Protein AF-A0A317HGP0-F1 (afdb_monomer)

Solvent-accessible surface area (backbone atoms only — not comparable to full-atom values): 7044 Å² total; per-residue (Å²): 138,82,83,74,80,85,80,77,89,63,86,59,70,71,78,45,44,41,55,51,47,41,39,73,72,62,70,55,52,71,31,35,54,44,41,30,37,49,95,39,49,41,68,93,77,33,33,36,48,46,50,34,30,38,44,80,55,97,90,40,81,44,78,42,66,50,92,43,77,86,63,49,44,77,43,75,49,52,72,68,44,45,53,35,45,52,56,48,53,54,52,50,50,52,40,42,61,74,37,44,92,61,40,40,90,69,54,48,66,51,43,41,83,39,36,41,75,53,84,130

Sequence (120 aa):
MITAWHWSRVCIPDRLEALMILALTTGMRQGELMALKWRNVDLPKATLQVQTTAKLVNGQIFVEETKTRRSRRRIALSPMAVEKLKKHKLRQNEERLAAGPRWHDKDFVFPTTVGKLLDP

Mean predicted aligned error: 7.81 Å

Secondary structure (DSSP, 8-state):
--------S--HHHHHHHHHHHHHHH---HHHHHT-BGGGEETTTTEEEE-EEEEEETTEEEEEE-SSTTT-EEEEPPHHHHHHHHHHHHHHHHHHHHHGGG-----BSSB-TTSPBPP-

Foldseek 3Di:
DDDDDPDDDDPPCLLCVLVVLCCVQFVDDPQQLLLFFPVQQDLVQQKGWRFWGWDQDPNDIDIDGPPDPVRIDMTGHDPVSSVSLVVQVVVLVVLCVVCDPQADCPRHSRADSRPHGDDD

pLDDT: mean 81.43, std 17.76, range [32.31, 97.19]

Structure (mmCIF, N/CA/C/O backbone):
data_AF-A0A317HGP0-F1
#
_entry.id   AF-A0A317HGP0-F1
#
loop_
_atom_site.group_PDB
_atom_site.id
_atom_site.type_symbol
_atom_site.label_atom_id
_atom_site.label_alt_id
_atom_site.label_comp_id
_atom_site.label_asym_id
_atom_site.label_entity_id
_atom_site.label_seq_id
_atom_site.pdbx_PDB_ins_code
_atom_site.Cartn_x
_atom_site.Cartn_y
_atom_site.Cartn_z
_atom_site.occupancy
_atom_site.B_iso_or_equiv
_atom_site.auth_seq_id
_atom_site.auth_comp_id
_atom_site.auth_asym_id
_atom_site.auth_atom_id
_atom_site.pdbx_PDB_model_num
ATOM 1 N N . MET A 1 1 ? 13.351 5.078 28.680 1.00 32.88 1 MET A N 1
ATOM 2 C CA . MET A 1 1 ? 12.003 4.473 28.646 1.00 32.88 1 MET A CA 1
ATOM 3 C C . MET A 1 1 ? 11.649 4.203 27.195 1.00 32.88 1 MET A C 1
ATOM 5 O O . MET A 1 1 ? 11.226 5.105 26.492 1.00 32.88 1 MET A O 1
ATOM 9 N N . ILE A 1 2 ? 11.959 2.994 26.730 1.00 33.78 2 ILE A N 1
ATOM 10 C CA . ILE A 1 2 ? 11.686 2.517 25.371 1.00 33.78 2 ILE A CA 1
ATOM 11 C C . ILE A 1 2 ? 10.315 1.847 25.456 1.00 33.78 2 ILE A C 1
ATOM 13 O O . ILE A 1 2 ? 10.185 0.825 26.127 1.00 33.78 2 ILE A O 1
ATOM 17 N N . THR A 1 3 ? 9.275 2.453 24.887 1.00 38.56 3 THR A N 1
ATOM 18 C CA . THR A 1 3 ? 7.930 1.869 24.916 1.00 38.56 3 THR A CA 1
ATOM 19 C C . THR A 1 3 ? 7.884 0.681 23.968 1.00 38.56 3 THR A C 1
ATOM 21 O O . THR A 1 3 ? 7.979 0.817 22.750 1.00 38.56 3 THR A O 1
ATOM 24 N N . ALA A 1 4 ? 7.801 -0.493 24.584 1.00 32.31 4 ALA A N 1
ATOM 25 C CA . ALA A 1 4 ? 7.665 -1.785 23.955 1.00 32.31 4 ALA A CA 1
ATOM 26 C C . ALA A 1 4 ? 6.403 -1.836 23.085 1.00 32.31 4 ALA A C 1
ATOM 28 O O . ALA A 1 4 ? 5.284 -1.664 23.566 1.00 32.31 4 ALA A O 1
ATOM 29 N N . TRP A 1 5 ? 6.601 -2.113 21.801 1.00 39.06 5 TRP A N 1
ATOM 30 C CA . TRP A 1 5 ? 5.544 -2.517 20.888 1.00 39.06 5 TRP A CA 1
ATOM 31 C C . TRP A 1 5 ? 4.986 -3.860 21.376 1.00 39.06 5 TRP A C 1
ATOM 33 O O . TRP A 1 5 ? 5.704 -4.859 21.430 1.00 39.06 5 TRP A O 1
ATOM 43 N N . HIS A 1 6 ? 3.725 -3.881 21.803 1.00 35.53 6 HIS A N 1
ATOM 44 C CA . HIS A 1 6 ? 3.060 -5.088 22.289 1.00 35.53 6 HIS A CA 1
ATOM 45 C C . HIS A 1 6 ? 2.655 -5.970 21.097 1.00 35.53 6 HIS A C 1
ATOM 47 O O . HIS A 1 6 ? 1.562 -5.847 20.549 1.00 35.53 6 HIS A O 1
ATOM 53 N N . TRP A 1 7 ? 3.563 -6.849 20.670 1.00 41.44 7 TRP A N 1
ATOM 54 C CA . TRP A 1 7 ? 3.322 -7.848 19.628 1.00 41.44 7 TRP A CA 1
ATOM 55 C C . TRP A 1 7 ? 2.589 -9.064 20.213 1.00 41.44 7 TRP A C 1
ATOM 57 O O . TRP A 1 7 ? 3.202 -10.066 20.584 1.00 41.44 7 TRP A O 1
ATOM 67 N N . SER A 1 8 ? 1.261 -9.006 20.301 1.00 35.59 8 SER A N 1
ATOM 68 C CA . SER A 1 8 ? 0.445 -10.185 20.596 1.00 35.59 8 SER A CA 1
ATOM 69 C C . SER A 1 8 ? 0.197 -10.995 19.314 1.00 35.59 8 SER A C 1
ATOM 71 O O . SER A 1 8 ? -0.595 -10.628 18.455 1.00 35.59 8 SER A O 1
ATOM 73 N N . ARG A 1 9 ? 0.945 -12.099 19.182 1.00 38.88 9 ARG A N 1
ATOM 74 C CA . ARG A 1 9 ? 0.675 -13.318 18.383 1.00 38.88 9 ARG A CA 1
ATOM 75 C C . ARG A 1 9 ? -0.283 -13.183 17.182 1.00 38.88 9 ARG A C 1
ATOM 77 O O . ARG A 1 9 ? -1.306 -13.858 17.111 1.00 38.88 9 ARG A O 1
ATOM 84 N N . VAL A 1 10 ? 0.109 -12.408 16.181 1.00 46.50 10 VAL A N 1
ATOM 85 C CA . VAL A 1 10 ? -0.296 -12.648 14.789 1.00 46.50 10 VAL A CA 1
ATOM 86 C C . VAL A 1 10 ? 0.956 -13.170 14.087 1.00 46.50 10 VAL A C 1
ATOM 88 O O . VAL A 1 10 ? 2.051 -12.728 14.417 1.00 46.50 10 VAL A O 1
ATOM 91 N N . CYS A 1 11 ? 0.861 -14.134 13.172 1.00 42.53 11 CYS A N 1
ATOM 92 C CA . CYS A 1 11 ? 1.991 -14.501 12.309 1.00 42.53 11 CYS A CA 1
ATOM 93 C C . CYS A 1 11 ? 2.386 -13.286 11.443 1.00 42.53 11 CYS A C 1
ATOM 95 O O . CYS A 1 11 ? 1.880 -13.077 10.346 1.00 42.53 11 CYS A O 1
ATOM 97 N N . ILE A 1 12 ? 3.267 -12.451 11.994 1.00 51.44 12 ILE A N 1
ATOM 98 C CA . ILE A 1 12 ? 3.791 -11.185 11.467 1.00 51.44 12 ILE A CA 1
ATOM 99 C C . ILE A 1 12 ? 4.639 -11.297 10.179 1.00 51.44 12 ILE A C 1
ATOM 101 O O . ILE A 1 12 ? 4.612 -10.325 9.420 1.00 51.44 12 ILE A O 1
ATOM 105 N N . PRO A 1 13 ? 5.356 -12.401 9.855 1.00 55.25 13 PRO A N 1
ATO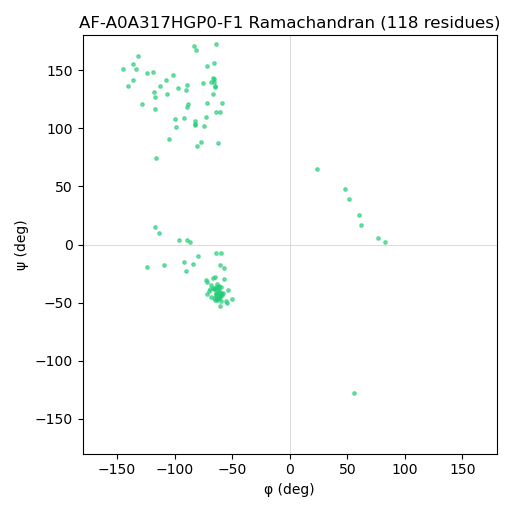M 106 C CA . PRO A 1 13 ? 6.283 -12.393 8.715 1.00 55.25 13 PRO A CA 1
ATOM 107 C C . PRO A 1 13 ? 5.574 -12.131 7.384 1.00 55.25 13 PRO A C 1
ATOM 109 O O . PRO A 1 13 ? 5.988 -11.299 6.585 1.00 55.25 13 PRO A O 1
ATOM 112 N N . ASP A 1 14 ? 4.444 -12.799 7.193 1.00 61.81 14 ASP A N 1
ATOM 113 C CA . ASP A 1 14 ? 3.723 -12.858 5.933 1.00 61.81 14 ASP A CA 1
ATOM 114 C C . ASP A 1 14 ? 3.020 -11.544 5.570 1.00 61.81 14 ASP A C 1
ATOM 116 O O . ASP A 1 14 ? 3.016 -11.120 4.411 1.00 61.81 14 ASP A O 1
ATOM 120 N N . ARG A 1 15 ? 2.385 -10.896 6.555 1.00 70.12 15 ARG A N 1
ATOM 121 C CA . ARG A 1 15 ? 1.548 -9.699 6.351 1.00 70.12 15 ARG A CA 1
ATOM 122 C C . ARG A 1 15 ? 2.376 -8.460 6.024 1.00 70.12 15 ARG A C 1
ATOM 124 O O . ARG A 1 15 ? 1.918 -7.595 5.282 1.00 70.12 15 ARG A O 1
ATOM 131 N N . LEU A 1 16 ? 3.585 -8.387 6.578 1.00 80.00 16 LEU A N 1
ATOM 132 C CA . LEU A 1 16 ? 4.515 -7.284 6.350 1.00 80.00 16 LEU A CA 1
ATOM 133 C C . LEU A 1 16 ? 5.465 -7.544 5.181 1.00 80.00 16 LEU A C 1
ATOM 135 O O . LEU A 1 16 ? 6.056 -6.591 4.687 1.00 80.00 16 LEU A O 1
ATOM 139 N N . GLU A 1 17 ? 5.587 -8.778 4.687 1.00 88.81 17 GLU A N 1
ATOM 140 C CA . GLU A 1 17 ? 6.526 -9.112 3.612 1.00 88.81 17 GLU A CA 1
ATOM 141 C C . GLU A 1 17 ? 6.331 -8.226 2.371 1.00 88.81 17 GLU A C 1
ATOM 143 O O . GLU A 1 17 ? 7.278 -7.602 1.895 1.00 88.81 17 GLU A O 1
ATOM 148 N N . ALA A 1 18 ? 5.095 -8.098 1.876 1.00 92.31 18 ALA A N 1
ATOM 149 C CA . ALA A 1 18 ? 4.803 -7.246 0.724 1.00 92.31 18 ALA A CA 1
ATOM 150 C C . ALA A 1 18 ? 5.109 -5.763 1.002 1.00 92.31 18 ALA A C 1
ATOM 152 O O . ALA A 1 18 ? 5.612 -5.069 0.120 1.00 92.31 18 ALA A O 1
ATOM 153 N N . LEU A 1 19 ? 4.865 -5.288 2.228 1.00 91.88 19 LEU A N 1
ATOM 154 C CA . LEU A 1 19 ? 5.186 -3.922 2.644 1.00 91.88 19 LEU A CA 1
ATOM 155 C C . LEU A 1 19 ? 6.700 -3.690 2.636 1.00 91.88 19 LEU A C 1
ATOM 157 O O . LEU A 1 19 ? 7.160 -2.706 2.058 1.00 91.88 19 LEU A O 1
ATOM 161 N N . MET A 1 20 ? 7.471 -4.610 3.217 1.00 90.88 20 MET A N 1
ATOM 162 C CA . MET A 1 20 ? 8.933 -4.535 3.279 1.00 90.88 20 MET A CA 1
ATOM 163 C C . MET A 1 20 ? 9.557 -4.590 1.886 1.00 90.88 20 MET A C 1
ATOM 165 O O . MET A 1 20 ? 10.421 -3.779 1.560 1.00 90.88 20 MET A O 1
ATOM 16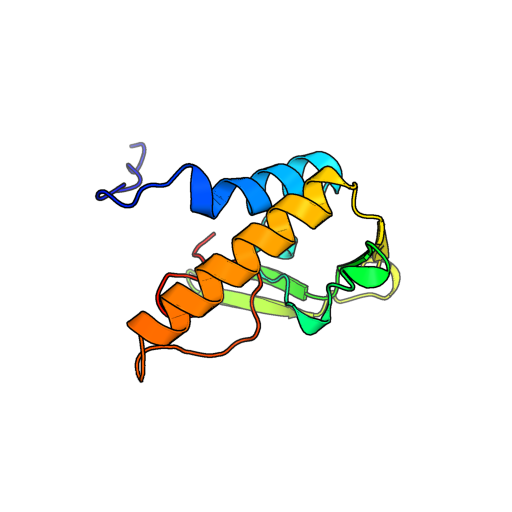9 N N . ILE A 1 21 ? 9.078 -5.493 1.028 1.00 93.88 21 ILE A N 1
ATOM 170 C CA . ILE A 1 21 ? 9.539 -5.598 -0.359 1.00 93.88 21 ILE A CA 1
ATOM 171 C C . ILE A 1 21 ? 9.245 -4.310 -1.126 1.00 93.88 21 ILE A C 1
ATOM 173 O O . ILE A 1 21 ? 10.119 -3.820 -1.843 1.00 93.88 21 ILE A O 1
ATOM 177 N N . LEU A 1 22 ? 8.061 -3.715 -0.956 1.00 94.56 22 LEU A N 1
ATOM 178 C CA . LEU A 1 22 ? 7.762 -2.421 -1.567 1.00 94.56 22 LEU A CA 1
ATOM 179 C C . LEU A 1 22 ? 8.681 -1.327 -1.022 1.00 94.56 22 LEU A C 1
ATOM 181 O O . LEU A 1 22 ? 9.245 -0.585 -1.820 1.00 94.56 22 LEU A O 1
ATOM 185 N N . ALA A 1 23 ? 8.878 -1.237 0.294 1.00 92.62 23 ALA A N 1
ATOM 186 C CA . ALA A 1 23 ? 9.753 -0.234 0.900 1.00 92.62 23 ALA A CA 1
ATOM 187 C C . ALA A 1 23 ? 11.176 -0.294 0.322 1.00 92.62 23 ALA A C 1
ATOM 189 O O . ALA A 1 23 ? 11.706 0.722 -0.131 1.00 92.62 23 ALA A O 1
ATOM 190 N N . LEU A 1 24 ? 11.745 -1.500 0.256 1.00 93.19 24 LEU A N 1
ATOM 191 C CA . LEU A 1 24 ? 13.105 -1.740 -0.226 1.00 93.19 24 LEU A CA 1
ATOM 192 C C . LEU A 1 24 ? 13.260 -1.503 -1.732 1.00 93.19 24 LEU A C 1
ATOM 194 O O . LEU A 1 24 ? 14.282 -0.982 -2.166 1.00 93.19 24 LEU A O 1
ATOM 198 N N . THR A 1 25 ? 12.264 -1.877 -2.539 1.00 94.06 25 THR A N 1
ATOM 199 C CA . THR A 1 25 ? 12.376 -1.812 -4.009 1.00 94.06 25 THR A CA 1
ATOM 200 C C . THR A 1 25 ? 11.918 -0.483 -4.608 1.00 94.06 25 THR A C 1
ATOM 202 O O . THR A 1 25 ? 12.340 -0.139 -5.708 1.00 94.06 25 THR A O 1
ATOM 205 N N . THR A 1 26 ? 11.067 0.277 -3.910 1.00 92.19 26 THR A N 1
ATOM 206 C CA . THR A 1 26 ? 10.478 1.524 -4.435 1.00 92.19 26 THR A CA 1
ATOM 207 C C . THR A 1 26 ? 11.018 2.793 -3.776 1.00 92.19 26 THR A C 1
ATOM 209 O O . THR A 1 26 ? 10.817 3.888 -4.311 1.00 92.19 26 THR A O 1
ATOM 212 N N . GLY A 1 27 ? 11.648 2.679 -2.600 1.00 90.50 27 GLY A N 1
ATOM 213 C CA . GLY A 1 27 ? 12.086 3.833 -1.808 1.00 90.50 27 GLY A CA 1
ATOM 214 C C . GLY A 1 27 ? 10.935 4.761 -1.395 1.00 90.50 27 GLY A C 1
ATOM 215 O O . GLY A 1 27 ? 11.131 5.969 -1.232 1.00 90.50 27 GLY A O 1
ATOM 216 N N . MET A 1 28 ? 9.707 4.240 -1.312 1.00 91.38 28 MET A N 1
ATOM 217 C CA . MET A 1 28 ? 8.567 4.984 -0.780 1.00 91.38 28 MET A CA 1
ATOM 218 C C . MET A 1 28 ? 8.755 5.250 0.712 1.00 91.38 28 MET A C 1
ATOM 220 O O . MET A 1 28 ? 9.255 4.408 1.458 1.00 91.38 28 MET A O 1
ATOM 224 N N . ARG A 1 29 ? 8.318 6.425 1.160 1.00 90.31 29 ARG A N 1
ATOM 225 C CA . ARG A 1 29 ? 8.337 6.774 2.585 1.00 90.31 29 ARG A CA 1
ATOM 226 C C . ARG A 1 29 ? 7.274 5.975 3.331 1.00 90.31 29 ARG A C 1
ATOM 228 O O . ARG A 1 29 ? 6.226 5.663 2.768 1.00 90.31 29 ARG A O 1
ATOM 235 N N . GLN A 1 30 ? 7.488 5.739 4.623 1.00 87.62 30 GLN A N 1
ATOM 236 C CA . GLN A 1 30 ? 6.551 4.993 5.472 1.00 87.62 30 GLN A CA 1
ATOM 237 C C . GLN A 1 30 ? 5.106 5.514 5.366 1.00 87.62 30 GLN A C 1
ATOM 239 O O . GLN A 1 30 ? 4.189 4.735 5.120 1.00 87.62 30 GLN A O 1
ATOM 244 N N . GLY A 1 31 ? 4.901 6.834 5.433 1.00 87.50 31 GLY A N 1
ATOM 245 C CA . GLY A 1 31 ? 3.569 7.428 5.277 1.00 87.50 31 GLY A CA 1
ATOM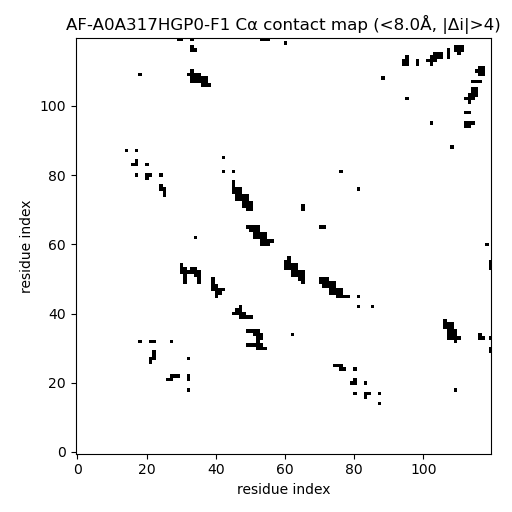 246 C C . GLY A 1 31 ? 2.939 7.195 3.897 1.00 87.50 31 GLY A C 1
ATOM 247 O O . GLY A 1 31 ? 1.726 7.036 3.790 1.00 87.50 31 GLY A O 1
ATOM 248 N N . GLU A 1 32 ? 3.739 7.148 2.827 1.00 90.88 32 GLU A N 1
ATOM 249 C CA . GLU A 1 32 ? 3.260 6.848 1.467 1.00 90.88 32 GLU A CA 1
ATOM 250 C C . GLU A 1 32 ? 2.838 5.376 1.344 1.00 90.88 32 GLU A C 1
ATOM 252 O O . GLU A 1 32 ? 1.814 5.082 0.733 1.00 90.88 32 GLU A O 1
ATOM 257 N N . LEU A 1 33 ? 3.595 4.458 1.955 1.00 91.50 33 LEU A N 1
ATOM 258 C CA . LEU A 1 33 ? 3.267 3.029 1.994 1.00 91.50 33 LEU A CA 1
ATOM 259 C C . LEU A 1 33 ? 1.986 2.772 2.791 1.00 91.50 33 LEU A C 1
ATOM 261 O O . LEU A 1 33 ? 1.097 2.073 2.313 1.00 91.50 33 LEU A O 1
ATOM 265 N N . MET A 1 34 ? 1.859 3.380 3.971 1.00 88.62 34 MET A N 1
ATOM 266 C CA . MET A 1 34 ? 0.682 3.225 4.832 1.00 88.62 34 MET A CA 1
ATOM 267 C C . MET A 1 34 ? -0.588 3.783 4.186 1.00 88.62 34 MET A C 1
ATOM 269 O O . MET A 1 34 ? -1.658 3.197 4.315 1.00 88.62 34 MET A O 1
ATOM 273 N N . ALA A 1 35 ? -0.476 4.885 3.443 1.00 90.94 35 ALA A N 1
ATOM 274 C CA . ALA A 1 35 ? -1.600 5.476 2.724 1.00 90.94 35 ALA A CA 1
ATOM 275 C C . ALA A 1 35 ? -1.796 4.930 1.299 1.00 90.94 35 ALA A C 1
ATOM 277 O O . ALA A 1 35 ? -2.657 5.453 0.582 1.00 90.94 35 ALA A O 1
ATOM 278 N N . LEU A 1 36 ? -1.017 3.932 0.861 1.00 93.06 36 LEU A N 1
ATOM 279 C CA . LEU A 1 36 ? -1.126 3.368 -0.483 1.00 93.06 36 LEU A CA 1
ATOM 280 C C . LEU A 1 36 ? -2.482 2.677 -0.653 1.00 93.06 36 LEU A C 1
ATOM 282 O O . LEU A 1 36 ? -2.929 1.927 0.216 1.00 93.06 36 LEU A O 1
ATOM 286 N N . LYS A 1 37 ? -3.123 2.914 -1.799 1.00 93.56 37 LYS A N 1
ATOM 287 C CA . LYS A 1 37 ? -4.442 2.366 -2.129 1.00 93.56 37 LYS A CA 1
ATOM 288 C C . LYS A 1 37 ? -4.405 1.476 -3.359 1.00 93.56 37 LYS A C 1
ATOM 290 O O . LYS A 1 37 ? -3.628 1.755 -4.272 1.00 93.56 37 LYS A O 1
ATOM 295 N N . TRP A 1 38 ? -5.258 0.453 -3.417 1.00 95.44 38 TRP A N 1
ATOM 296 C CA . TRP A 1 38 ? -5.285 -0.471 -4.555 1.00 95.44 38 TRP A CA 1
ATOM 297 C C . TRP A 1 38 ? -5.625 0.220 -5.865 1.00 95.44 38 TRP A C 1
ATOM 299 O O . TRP A 1 38 ? -5.015 -0.114 -6.877 1.00 95.44 38 TRP A O 1
ATOM 309 N N . ARG A 1 39 ? -6.499 1.235 -5.860 1.00 94.44 39 ARG A N 1
ATOM 310 C CA . ARG A 1 39 ? -6.768 2.052 -7.059 1.00 94.44 39 ARG A CA 1
ATOM 311 C C . ARG A 1 39 ? -5.525 2.720 -7.661 1.00 94.44 39 ARG A C 1
ATOM 313 O O . ARG A 1 39 ? -5.538 3.101 -8.826 1.00 94.44 39 ARG A O 1
ATOM 320 N N . ASN A 1 40 ? -4.457 2.866 -6.874 1.00 94.25 40 ASN A N 1
ATOM 321 C CA . ASN A 1 40 ? -3.192 3.458 -7.300 1.00 94.25 40 ASN A CA 1
ATOM 322 C C . ASN A 1 40 ? -2.149 2.406 -7.717 1.00 94.25 40 ASN A C 1
ATOM 324 O O . ASN A 1 40 ? -1.018 2.780 -8.026 1.00 94.25 40 ASN A O 1
ATOM 328 N N . VAL A 1 41 ? -2.496 1.115 -7.724 1.00 96.38 41 VAL A N 1
ATOM 329 C CA . VAL A 1 41 ? -1.613 -0.001 -8.089 1.00 96.38 41 VAL A CA 1
ATOM 330 C C . VAL A 1 41 ? -2.163 -0.703 -9.332 1.00 96.38 41 VAL A C 1
ATOM 332 O O . VAL A 1 41 ? -3.231 -1.309 -9.301 1.00 96.38 41 VAL A O 1
ATOM 335 N N . ASP A 1 42 ? -1.400 -0.676 -10.421 1.00 96.94 42 ASP A N 1
ATOM 336 C CA . ASP A 1 42 ? -1.692 -1.390 -11.665 1.00 96.94 42 ASP A CA 1
ATOM 337 C C . ASP A 1 42 ? -0.764 -2.613 -11.755 1.00 96.94 42 ASP A C 1
ATOM 339 O O . ASP A 1 42 ? 0.369 -2.527 -12.236 1.00 96.94 42 ASP A O 1
ATOM 343 N N . LEU A 1 43 ? -1.229 -3.753 -11.227 1.00 95.94 43 LEU A N 1
ATOM 344 C CA . LEU A 1 43 ? -0.471 -5.012 -11.240 1.00 95.94 43 LEU A CA 1
ATOM 345 C C . LEU A 1 43 ? -0.223 -5.550 -12.662 1.00 95.94 43 LEU A C 1
ATOM 347 O O . LEU A 1 43 ? 0.899 -5.997 -12.901 1.00 95.94 43 LEU A O 1
ATOM 351 N N . PRO A 1 44 ? -1.189 -5.513 -13.609 1.00 96.19 44 PRO A N 1
ATOM 352 C CA . PRO A 1 44 ? -0.932 -5.892 -15.000 1.00 96.19 44 PRO A CA 1
ATOM 353 C C . PRO A 1 44 ? 0.181 -5.078 -15.660 1.00 96.19 44 PRO A C 1
ATOM 355 O O . PRO A 1 44 ? 1.022 -5.649 -16.348 1.00 96.19 44 PRO A O 1
ATOM 358 N N . LYS A 1 45 ? 0.227 -3.761 -15.423 1.00 96.81 45 LYS A N 1
ATOM 359 C CA . LYS A 1 45 ? 1.302 -2.902 -15.943 1.00 96.81 45 LYS A CA 1
ATOM 360 C C . LYS A 1 45 ? 2.539 -2.846 -15.046 1.00 96.81 45 LYS A C 1
ATOM 362 O O . LYS A 1 45 ? 3.452 -2.092 -15.359 1.00 96.81 45 LYS A O 1
ATOM 367 N N . ALA A 1 46 ? 2.561 -3.582 -13.933 1.00 97.12 46 ALA A N 1
ATOM 3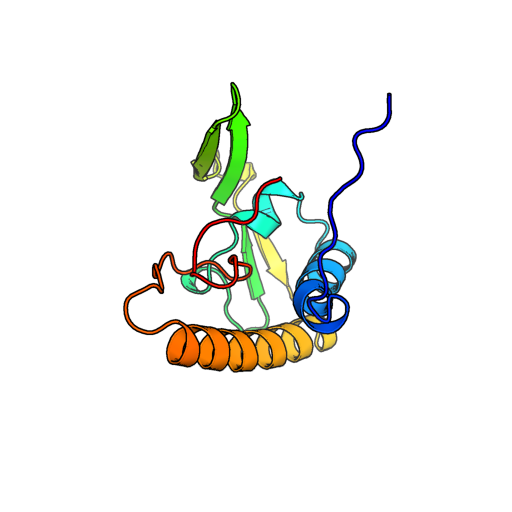68 C CA . ALA A 1 46 ? 3.624 -3.553 -12.930 1.00 97.12 46 ALA A CA 1
ATOM 369 C C . ALA A 1 46 ? 4.020 -2.121 -12.513 1.00 97.12 46 ALA A C 1
ATOM 371 O O . ALA A 1 46 ? 5.196 -1.770 -12.475 1.00 97.12 46 ALA A O 1
ATOM 372 N N . THR A 1 47 ? 3.041 -1.264 -12.213 1.00 97.00 47 THR A N 1
ATOM 373 C CA . THR A 1 47 ? 3.304 0.116 -11.769 1.00 97.00 47 THR A CA 1
ATOM 374 C C . THR A 1 47 ? 2.426 0.515 -10.593 1.00 97.00 47 THR A C 1
ATOM 376 O O . THR A 1 47 ? 1.330 -0.009 -10.410 1.00 97.00 47 THR A O 1
ATOM 379 N N . LEU A 1 48 ? 2.887 1.484 -9.805 1.00 95.81 48 LEU A N 1
ATOM 380 C CA . LEU A 1 48 ? 2.053 2.187 -8.834 1.00 95.81 48 LEU A CA 1
ATOM 381 C C . LEU A 1 48 ? 2.216 3.700 -8.939 1.00 95.81 48 LEU A C 1
ATOM 383 O O . LEU A 1 48 ? 3.186 4.199 -9.515 1.00 95.81 48 LEU A O 1
ATOM 387 N N . GLN A 1 49 ? 1.263 4.433 -8.373 1.00 93.50 49 GLN A N 1
ATOM 388 C CA . GLN A 1 49 ? 1.296 5.886 -8.265 1.00 93.50 49 GLN A CA 1
ATOM 389 C C . GLN A 1 49 ? 1.317 6.321 -6.802 1.00 93.50 49 GLN A C 1
ATOM 391 O O . GLN A 1 49 ? 0.439 5.966 -6.017 1.00 93.50 49 GLN A O 1
ATOM 396 N N . VAL A 1 50 ? 2.293 7.152 -6.444 1.00 89.31 50 VAL A N 1
ATOM 397 C CA . VAL A 1 50 ? 2.334 7.794 -5.127 1.00 89.31 50 VAL A CA 1
ATOM 398 C C . VAL A 1 50 ? 1.435 9.026 -5.175 1.00 89.31 50 VAL A C 1
ATOM 400 O O . VAL A 1 50 ? 1.784 10.012 -5.818 1.00 89.31 50 VAL A O 1
ATOM 403 N N . GLN A 1 51 ? 0.258 8.957 -4.550 1.00 85.88 51 GLN A N 1
ATOM 404 C CA . GLN A 1 51 ? -0.718 10.060 -4.542 1.00 85.88 51 GLN A CA 1
ATOM 405 C C . GLN A 1 51 ? -1.126 10.515 -3.138 1.00 85.88 51 GLN A C 1
ATOM 407 O O . GLN A 1 51 ? -1.652 11.613 -2.980 1.00 85.88 51 GLN A O 1
ATOM 412 N N . THR A 1 52 ? -0.908 9.683 -2.124 1.00 83.25 52 THR A N 1
ATOM 413 C CA . THR A 1 52 ? -1.375 9.900 -0.753 1.00 83.25 52 THR A CA 1
ATOM 414 C C . THR A 1 52 ? -0.252 9.627 0.235 1.00 83.25 52 THR A C 1
ATOM 416 O O . THR A 1 52 ? 0.639 8.820 -0.026 1.00 83.25 52 THR A O 1
ATOM 419 N N . THR A 1 53 ? -0.286 10.307 1.377 1.00 85.88 53 THR A N 1
ATOM 420 C CA . THR A 1 53 ? 0.649 10.081 2.481 1.00 85.88 53 THR A CA 1
ATOM 421 C C . THR A 1 53 ? -0.089 10.161 3.813 1.00 85.88 53 THR A C 1
ATOM 423 O O . THR A 1 53 ? -0.941 11.028 4.004 1.00 85.88 53 THR A O 1
ATOM 426 N N . ALA A 1 54 ? 0.211 9.230 4.714 1.00 84.94 54 ALA A N 1
ATOM 427 C CA . ALA A 1 54 ? -0.244 9.242 6.094 1.00 84.94 54 ALA A CA 1
ATOM 428 C C . ALA A 1 54 ? 0.757 10.012 6.963 1.00 84.94 54 ALA A C 1
ATOM 430 O O . ALA A 1 54 ? 1.970 9.836 6.826 1.00 84.94 54 ALA A O 1
ATOM 431 N N . LYS A 1 55 ? 0.251 10.851 7.866 1.00 82.00 55 LYS A N 1
ATOM 432 C CA . LYS A 1 55 ? 1.041 11.588 8.856 1.00 82.00 55 LYS A CA 1
ATOM 433 C C . LYS A 1 55 ? 0.357 11.538 10.209 1.00 82.00 55 LYS A C 1
ATOM 435 O O . LYS A 1 55 ? -0.858 11.687 10.279 1.00 82.00 55 LYS A O 1
ATOM 440 N N . LEU A 1 56 ? 1.144 11.405 11.268 1.00 77.06 56 LEU A N 1
ATOM 441 C CA . LEU A 1 56 ? 0.674 11.576 12.635 1.00 77.06 56 LEU A CA 1
ATOM 442 C C . LEU A 1 56 ? 0.834 13.050 13.030 1.00 77.06 56 LEU A C 1
ATOM 444 O O . LEU A 1 56 ? 1.945 13.575 13.023 1.00 77.06 56 LEU A O 1
ATOM 448 N N . VAL A 1 57 ? -0.269 13.725 13.349 1.00 77.38 57 VAL A N 1
ATOM 449 C CA . VAL A 1 57 ? -0.281 15.114 13.831 1.00 77.38 57 VAL A CA 1
ATOM 450 C C . VAL A 1 57 ? -1.108 15.151 15.109 1.00 77.38 57 VAL A C 1
ATOM 452 O O . VAL A 1 57 ? -2.274 14.768 15.098 1.00 77.38 57 VAL A O 1
ATOM 455 N N . ASN A 1 58 ? -0.505 15.575 16.222 1.00 76.88 58 ASN A N 1
ATOM 456 C CA . ASN A 1 58 ? -1.156 15.649 17.538 1.00 76.88 58 ASN A CA 1
ATOM 457 C C . ASN A 1 58 ? -1.856 14.337 17.964 1.00 76.88 58 ASN A C 1
ATOM 459 O O . ASN A 1 58 ? -2.959 14.361 18.504 1.00 76.88 58 ASN A O 1
ATOM 463 N N . GLY A 1 59 ? -1.240 13.183 17.677 1.00 72.06 59 GLY A N 1
ATOM 464 C CA . GLY A 1 59 ? -1.797 11.862 18.007 1.00 72.06 59 GLY A CA 1
ATOM 465 C C . GLY A 1 59 ? -2.931 11.389 17.088 1.00 72.06 59 GLY A C 1
ATOM 466 O O . GLY A 1 59 ? -3.516 10.340 17.335 1.00 72.06 59 GLY A O 1
ATOM 467 N N . GLN A 1 60 ? -3.243 12.132 16.024 1.00 69.81 60 GLN A N 1
ATOM 468 C CA . GLN A 1 60 ? -4.248 11.761 15.030 1.00 69.81 60 GLN A CA 1
ATOM 469 C C . GLN A 1 60 ? -3.588 11.481 13.681 1.00 69.81 60 GLN A C 1
ATOM 471 O O . GLN A 1 60 ? -2.706 12.221 13.239 1.00 69.81 60 GLN A O 1
ATOM 476 N N . ILE A 1 61 ? -4.014 10.406 13.013 1.00 74.81 61 ILE A N 1
ATOM 477 C CA . ILE A 1 61 ? -3.481 10.050 11.699 1.00 74.81 61 ILE A CA 1
ATOM 478 C C . ILE A 1 61 ? -4.292 10.748 10.606 1.00 74.81 61 ILE A C 1
ATOM 480 O O . ILE A 1 61 ? -5.491 10.511 10.450 1.00 74.81 61 ILE A O 1
ATOM 484 N N . PHE A 1 62 ? -3.613 11.558 9.802 1.00 76.50 62 PHE A N 1
ATOM 485 C CA . PHE A 1 62 ? -4.165 12.241 8.640 1.00 76.50 62 PHE A CA 1
ATOM 486 C C . PHE A 1 62 ? -3.662 11.587 7.360 1.00 76.50 62 PHE A C 1
ATOM 488 O O . PHE A 1 62 ? -2.458 11.417 7.178 1.00 76.50 62 PHE A O 1
ATOM 495 N N . VAL A 1 63 ? -4.581 11.253 6.452 1.00 78.81 63 VAL A N 1
ATOM 496 C CA . VAL A 1 63 ? -4.240 10.870 5.077 1.00 78.81 63 VAL A CA 1
ATO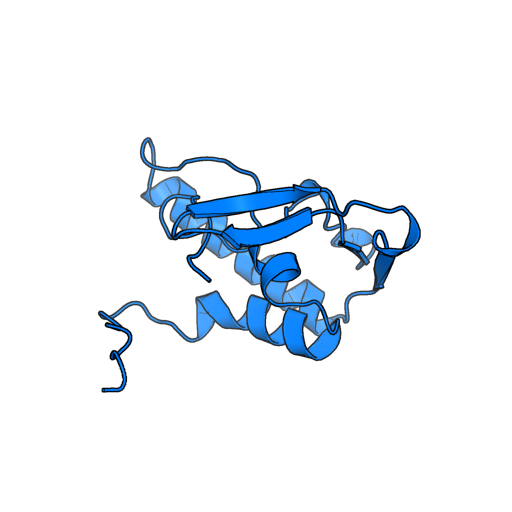M 497 C C . VAL A 1 63 ? -4.456 12.085 4.193 1.00 78.81 63 VAL A C 1
ATOM 499 O O . VAL A 1 63 ? -5.591 12.480 3.942 1.00 78.81 63 VAL A O 1
ATOM 502 N N . GLU A 1 64 ? -3.362 12.677 3.731 1.00 78.50 64 GLU A N 1
ATOM 503 C CA . GLU A 1 64 ? -3.386 13.814 2.816 1.00 78.50 64 GLU A CA 1
ATOM 504 C C . GLU A 1 64 ? -3.086 13.341 1.391 1.00 78.50 64 GLU A C 1
ATOM 506 O O . GLU A 1 64 ? -2.262 12.445 1.172 1.00 78.50 64 GLU A O 1
ATOM 511 N N . GLU A 1 65 ? -3.706 13.981 0.401 1.00 73.75 65 GLU A N 1
ATOM 512 C CA . GLU A 1 65 ? -3.189 13.920 -0.963 1.00 73.75 65 GLU A CA 1
ATOM 513 C C . GLU A 1 65 ? -1.831 14.623 -1.021 1.00 73.75 65 GLU A C 1
ATOM 515 O O . GLU A 1 65 ? -1.583 15.632 -0.353 1.00 73.75 65 GLU A O 1
ATOM 520 N N . THR A 1 66 ? -0.910 14.085 -1.814 1.00 64.44 66 THR A N 1
ATOM 521 C CA . THR A 1 66 ? 0.408 14.691 -1.982 1.00 64.44 66 THR A CA 1
ATOM 522 C C . THR A 1 66 ? 0.248 16.095 -2.569 1.00 64.44 66 THR A C 1
ATOM 524 O O . THR A 1 66 ? -0.171 16.247 -3.716 1.00 64.44 66 THR A O 1
ATOM 527 N N . LYS A 1 67 ? 0.608 17.114 -1.775 1.00 58.19 67 LYS A N 1
ATOM 528 C CA . LYS A 1 67 ? 0.285 18.540 -1.983 1.00 58.19 67 LYS A CA 1
ATOM 529 C C . LYS A 1 67 ? 0.803 19.158 -3.294 1.00 58.19 67 LYS A C 1
ATOM 531 O O . LYS A 1 67 ? 0.469 20.297 -3.593 1.00 58.19 67 LYS A O 1
ATOM 536 N N . THR A 1 68 ? 1.624 18.458 -4.088 1.00 58.16 68 THR A N 1
ATOM 537 C CA . THR A 1 68 ? 2.210 19.008 -5.324 1.00 58.16 68 THR A CA 1
ATOM 538 C C . THR A 1 68 ? 2.352 17.976 -6.448 1.00 58.16 68 THR A C 1
ATOM 540 O O . THR A 1 68 ? 2.586 16.789 -6.216 1.00 58.16 68 THR A O 1
ATOM 543 N N . ARG A 1 69 ? 2.294 18.440 -7.708 1.00 57.25 69 ARG A N 1
ATOM 544 C CA . ARG A 1 69 ? 2.539 17.619 -8.915 1.00 57.25 69 ARG A CA 1
ATOM 545 C C . ARG A 1 69 ? 3.921 16.947 -8.909 1.00 57.25 69 ARG A C 1
ATOM 547 O O . ARG A 1 69 ? 4.046 15.854 -9.439 1.00 57.25 69 ARG A O 1
ATOM 554 N N . ARG A 1 70 ? 4.931 17.564 -8.275 1.00 56.81 70 ARG A N 1
ATOM 555 C CA . ARG A 1 70 ? 6.288 16.999 -8.115 1.00 56.81 70 ARG A CA 1
ATOM 556 C C . ARG A 1 70 ? 6.332 15.763 -7.211 1.00 56.81 70 ARG A C 1
ATOM 558 O O . ARG A 1 70 ? 7.200 14.921 -7.395 1.00 56.81 70 ARG A O 1
ATOM 565 N N . SER A 1 71 ? 5.420 15.653 -6.245 1.00 61.19 71 SER A N 1
ATOM 566 C CA . SER A 1 71 ? 5.358 14.503 -5.334 1.00 61.19 71 SER A CA 1
ATOM 567 C C . SER A 1 71 ? 4.578 13.321 -5.917 1.00 61.19 71 SER A C 1
ATOM 569 O O . SER A 1 71 ? 4.725 12.203 -5.425 1.00 61.19 71 SER A O 1
ATOM 571 N N . ARG A 1 72 ? 3.774 13.552 -6.965 1.00 74.88 72 ARG A N 1
ATOM 572 C CA . ARG A 1 72 ? 3.064 12.498 -7.692 1.00 74.88 72 ARG A CA 1
ATOM 573 C C . ARG A 1 72 ? 3.999 11.858 -8.703 1.00 74.88 72 ARG A C 1
ATOM 575 O O . ARG A 1 72 ? 4.265 12.426 -9.759 1.00 74.88 72 ARG A O 1
ATOM 582 N N . ARG A 1 73 ? 4.490 10.666 -8.378 1.00 85.94 73 ARG A N 1
ATOM 583 C CA . ARG A 1 73 ? 5.367 9.884 -9.256 1.00 85.94 73 ARG A CA 1
ATOM 584 C C . ARG A 1 73 ? 4.787 8.506 -9.523 1.00 85.94 73 ARG A C 1
ATOM 586 O O . ARG A 1 73 ? 4.135 7.919 -8.658 1.00 85.94 73 ARG A O 1
ATOM 593 N N . ARG A 1 74 ? 5.057 7.993 -10.721 1.00 91.88 74 ARG A N 1
ATOM 594 C CA . ARG A 1 74 ? 4.834 6.590 -11.065 1.00 91.88 74 ARG A CA 1
ATOM 595 C C . ARG A 1 74 ? 6.104 5.810 -10.744 1.00 91.88 74 ARG A C 1
ATOM 597 O O . ARG A 1 74 ? 7.187 6.257 -11.107 1.00 91.88 74 ARG A O 1
ATOM 604 N N . ILE A 1 75 ? 5.965 4.673 -10.075 1.00 94.38 75 ILE A N 1
ATOM 605 C CA . ILE A 1 75 ? 7.075 3.773 -9.754 1.00 94.38 75 ILE A CA 1
ATOM 606 C C . ILE A 1 75 ? 6.814 2.437 -10.446 1.00 94.38 75 ILE A C 1
ATOM 608 O O . ILE A 1 75 ? 5.701 1.912 -10.364 1.00 94.38 75 ILE A O 1
ATOM 612 N N . ALA A 1 76 ? 7.817 1.913 -11.149 1.00 96.00 76 ALA A N 1
ATOM 613 C CA . ALA A 1 76 ? 7.778 0.563 -11.698 1.00 96.00 76 ALA A CA 1
ATOM 614 C C . ALA A 1 76 ? 7.992 -0.461 -10.575 1.00 96.00 76 ALA A C 1
ATOM 616 O O . ALA A 1 76 ? 8.814 -0.260 -9.684 1.00 96.00 76 ALA A O 1
ATOM 617 N N . LEU A 1 77 ? 7.238 -1.551 -10.616 1.00 97.00 77 LEU A N 1
ATOM 618 C CA . LEU A 1 77 ? 7.317 -2.640 -9.656 1.00 97.00 77 LEU A CA 1
ATOM 619 C C . LEU A 1 77 ? 8.197 -3.749 -10.222 1.00 97.00 77 LEU A C 1
ATOM 621 O O . LEU A 1 77 ? 8.044 -4.149 -11.375 1.00 97.00 77 LEU A O 1
ATOM 625 N N . SER A 1 78 ? 9.094 -4.278 -9.392 1.00 95.69 78 SER A N 1
ATOM 626 C CA . SER A 1 78 ? 9.831 -5.489 -9.743 1.00 95.69 78 SER A CA 1
ATOM 627 C C . SER A 1 78 ? 8.875 -6.689 -9.845 1.00 95.69 78 SER A C 1
ATOM 629 O O . SER A 1 78 ? 7.829 -6.697 -9.184 1.00 95.69 78 SER A O 1
ATOM 631 N N . PRO A 1 79 ? 9.226 -7.745 -10.605 1.00 95.56 79 P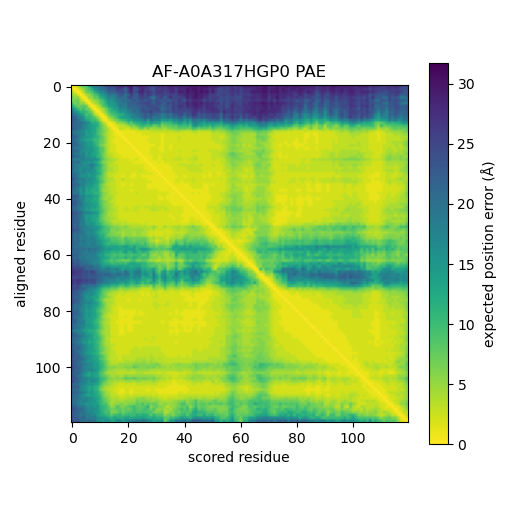RO A N 1
ATOM 632 C CA . PRO A 1 79 ? 8.423 -8.969 -10.660 1.00 95.56 79 PRO A CA 1
ATOM 633 C C . PRO A 1 79 ? 8.139 -9.555 -9.268 1.00 95.56 79 PRO A C 1
ATOM 635 O O . PRO A 1 79 ? 7.010 -9.946 -8.976 1.00 95.56 79 PRO A O 1
ATOM 638 N N . MET A 1 80 ? 9.135 -9.507 -8.377 1.00 94.44 80 MET A N 1
ATOM 639 C CA . MET A 1 80 ? 9.002 -9.919 -6.979 1.00 94.44 80 MET A CA 1
ATOM 640 C C . MET A 1 80 ? 7.964 -9.073 -6.227 1.00 94.44 80 MET A C 1
ATOM 642 O O . MET A 1 80 ? 7.108 -9.622 -5.538 1.00 94.44 80 MET A O 1
ATOM 646 N N . ALA A 1 81 ? 7.983 -7.743 -6.375 1.00 94.88 81 ALA A N 1
ATOM 647 C CA . ALA A 1 81 ? 6.992 -6.876 -5.737 1.00 94.88 81 ALA A CA 1
ATOM 648 C C . ALA A 1 81 ? 5.570 -7.166 -6.245 1.00 94.88 81 ALA A C 1
ATOM 650 O O . ALA A 1 81 ? 4.632 -7.223 -5.450 1.00 94.88 81 ALA A O 1
ATOM 651 N N . VAL A 1 82 ? 5.405 -7.413 -7.549 1.00 97.19 82 VAL A N 1
ATOM 652 C CA . VAL A 1 82 ? 4.111 -7.801 -8.134 1.00 97.19 82 VAL A CA 1
ATOM 653 C C . VAL A 1 82 ? 3.618 -9.126 -7.552 1.00 97.19 82 VAL A C 1
ATOM 655 O O . VAL A 1 82 ? 2.451 -9.230 -7.173 1.00 97.19 82 VAL A O 1
ATOM 658 N N . GLU A 1 83 ? 4.486 -10.132 -7.455 1.00 95.50 83 GLU A N 1
ATOM 659 C CA . GLU A 1 83 ? 4.143 -11.433 -6.878 1.00 95.50 83 GLU A CA 1
ATOM 660 C C . GLU A 1 83 ? 3.682 -11.297 -5.420 1.00 95.50 83 GLU A C 1
ATOM 662 O O . GLU A 1 83 ? 2.618 -11.801 -5.045 1.00 95.50 83 GLU A O 1
ATOM 667 N N . LYS A 1 84 ? 4.442 -10.559 -4.604 1.00 94.81 84 LYS A N 1
ATOM 668 C CA . LYS A 1 84 ? 4.118 -10.347 -3.190 1.00 94.81 84 LYS A CA 1
ATOM 669 C C . LYS A 1 84 ? 2.839 -9.538 -3.003 1.00 94.81 84 LYS A C 1
ATOM 671 O O . LYS A 1 84 ? 2.029 -9.892 -2.152 1.00 94.81 84 LYS A O 1
ATOM 676 N N . LEU A 1 85 ? 2.582 -8.532 -3.842 1.00 95.50 85 LEU A N 1
ATOM 677 C CA . LEU A 1 85 ? 1.314 -7.797 -3.823 1.00 95.50 85 LEU A CA 1
ATOM 678 C C . LEU A 1 85 ? 0.116 -8.679 -4.198 1.00 95.50 85 LEU A C 1
ATOM 680 O O . LEU A 1 85 ? -0.942 -8.544 -3.589 1.00 95.50 85 LEU A O 1
ATOM 684 N N . LYS A 1 86 ? 0.256 -9.603 -5.157 1.00 95.81 86 LYS A N 1
ATOM 685 C CA . LYS A 1 86 ? -0.821 -10.551 -5.496 1.00 95.81 86 LYS A CA 1
ATOM 686 C C . LYS A 1 86 ? -1.152 -11.470 -4.319 1.00 95.81 86 LYS A C 1
ATOM 688 O O . LYS A 1 86 ? -2.323 -11.593 -3.964 1.00 95.81 86 LYS A O 1
ATOM 693 N N . LYS A 1 87 ? -0.128 -12.060 -3.691 1.00 94.19 87 LYS A N 1
ATOM 694 C CA . LYS A 1 87 ? -0.279 -12.900 -2.488 1.00 94.19 87 LYS A CA 1
ATOM 695 C C . LYS A 1 87 ? -0.927 -12.121 -1.342 1.00 94.19 87 LYS A C 1
ATOM 697 O O . LYS A 1 87 ? -1.858 -12.607 -0.706 1.00 94.19 87 LYS A O 1
ATOM 702 N N . HIS A 1 88 ? -0.492 -10.880 -1.141 1.00 94.00 88 HIS A N 1
ATOM 703 C CA . HIS A 1 88 ? -1.060 -9.981 -0.142 1.00 94.00 88 HIS A CA 1
ATOM 704 C C . HIS A 1 88 ? -2.541 -9.668 -0.399 1.00 94.00 88 HIS A C 1
ATOM 706 O O . HIS A 1 88 ? -3.354 -9.767 0.516 1.00 94.00 88 HIS A O 1
ATOM 712 N N . LYS A 1 89 ? -2.921 -9.365 -1.649 1.00 94.44 89 LYS A N 1
ATOM 713 C CA . LYS A 1 89 ? -4.318 -9.086 -2.021 1.00 94.44 89 LYS A CA 1
ATOM 714 C C . LYS A 1 89 ? -5.241 -10.277 -1.767 1.00 94.44 89 LYS A C 1
ATOM 716 O O . LYS A 1 89 ? -6.370 -10.084 -1.324 1.00 94.44 89 LYS A O 1
ATOM 721 N N . LEU A 1 90 ? -4.769 -11.493 -2.047 1.00 93.81 90 LEU A N 1
ATOM 722 C CA . LEU A 1 90 ? -5.520 -12.717 -1.765 1.00 93.81 90 LEU A CA 1
ATOM 723 C C . LEU A 1 90 ? -5.812 -12.841 -0.264 1.00 93.81 90 LEU A C 1
ATOM 725 O O . LEU A 1 90 ? -6.975 -12.916 0.121 1.00 93.81 90 LEU A O 1
ATOM 729 N N . ARG A 1 91 ? -4.778 -12.735 0.575 1.00 90.56 91 ARG A N 1
ATOM 730 C CA . ARG A 1 91 ? -4.916 -12.791 2.037 1.00 90.56 91 ARG A CA 1
ATOM 731 C C . ARG A 1 91 ? -5.826 -11.696 2.586 1.00 90.56 91 ARG A C 1
ATOM 733 O O . ARG A 1 91 ? -6.671 -11.950 3.434 1.00 90.56 91 ARG A O 1
ATOM 740 N N . GLN A 1 92 ? -5.693 -10.469 2.088 1.00 92.19 92 GLN A N 1
ATOM 741 C CA . GLN A 1 92 ? -6.558 -9.364 2.498 1.00 92.19 92 GLN A CA 1
ATOM 742 C C . GLN A 1 92 ? -8.037 -9.648 2.191 1.00 92.19 92 GLN A C 1
ATOM 744 O O . GLN A 1 92 ? -8.909 -9.272 2.972 1.00 92.19 92 GLN A O 1
ATOM 749 N N . ASN A 1 93 ? -8.341 -10.314 1.074 1.00 92.81 93 ASN A N 1
ATOM 750 C CA . ASN A 1 93 ? -9.713 -10.714 0.765 1.00 92.81 93 ASN A CA 1
ATOM 751 C C . ASN A 1 93 ? -10.235 -11.770 1.750 1.00 92.81 93 ASN A C 1
ATOM 753 O O . ASN A 1 93 ? -11.398 -11.689 2.137 1.00 92.81 93 ASN A O 1
ATOM 757 N N . GLU A 1 94 ? -9.393 -12.711 2.183 1.00 92.00 94 GLU A N 1
ATOM 758 C CA . GLU A 1 94 ? -9.733 -13.685 3.232 1.00 92.00 94 GLU A CA 1
ATOM 759 C C . GLU A 1 94 ? -10.002 -12.981 4.572 1.00 92.00 94 GLU A C 1
ATOM 761 O O . GLU A 1 94 ? -11.030 -13.227 5.202 1.00 92.00 94 GLU A O 1
ATOM 766 N N . GLU A 1 95 ? -9.143 -12.033 4.968 1.00 89.31 95 GLU A N 1
ATOM 767 C CA . GLU A 1 95 ? -9.339 -11.201 6.166 1.00 89.31 95 GLU A CA 1
ATOM 768 C C . GLU A 1 95 ? -10.645 -10.397 6.089 1.00 89.31 95 GLU A C 1
ATOM 770 O O . GLU A 1 95 ? -11.391 -10.325 7.066 1.00 89.31 95 GLU A O 1
ATOM 775 N N . ARG A 1 96 ? -10.957 -9.828 4.919 1.00 89.81 96 ARG A N 1
ATOM 776 C CA . ARG A 1 96 ? -12.206 -9.097 4.677 1.00 89.81 96 ARG A CA 1
ATOM 777 C C . ARG A 1 96 ? -13.430 -9.987 4.866 1.00 89.81 96 ARG A C 1
ATOM 779 O O . ARG A 1 96 ? -14.383 -9.569 5.520 1.00 89.81 96 ARG A O 1
ATOM 786 N N . LEU A 1 97 ? -13.404 -11.203 4.320 1.00 92.44 97 LEU A N 1
ATOM 787 C CA . LEU A 1 97 ? -14.490 -12.172 4.486 1.00 92.44 97 LEU A CA 1
ATOM 788 C C . LEU A 1 97 ? -14.644 -12.588 5.956 1.00 92.44 97 LEU A C 1
ATOM 790 O O . LEU A 1 97 ? -15.761 -12.614 6.464 1.00 92.44 97 LEU A O 1
ATOM 794 N N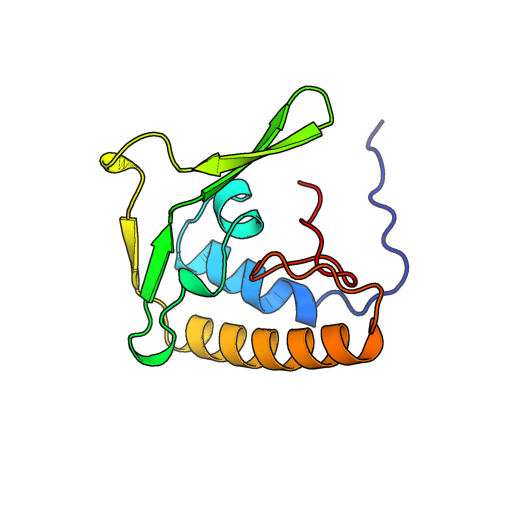 . ALA A 1 98 ? -13.535 -12.830 6.661 1.00 89.88 98 ALA A N 1
ATOM 795 C CA . ALA A 1 98 ? -13.543 -13.195 8.078 1.00 89.88 98 ALA A CA 1
ATOM 796 C C . ALA A 1 98 ? -14.008 -12.050 9.004 1.00 89.88 98 ALA A C 1
ATOM 798 O O . ALA A 1 98 ? -14.656 -12.284 10.026 1.00 89.88 98 ALA A O 1
ATOM 799 N N . ALA A 1 99 ? -13.685 -10.798 8.670 1.00 89.69 99 ALA A N 1
ATOM 800 C CA . ALA A 1 99 ? -14.107 -9.625 9.434 1.00 89.69 99 ALA A CA 1
ATOM 801 C C . ALA A 1 99 ? -15.602 -9.311 9.252 1.00 89.69 99 ALA A C 1
ATOM 803 O O . ALA A 1 99 ? -16.232 -8.788 10.182 1.00 89.69 99 ALA A O 1
ATOM 804 N N . GLY A 1 100 ? -16.165 -9.634 8.081 1.00 92.81 100 GLY A N 1
ATOM 805 C CA . GLY A 1 100 ? -17.574 -9.430 7.761 1.00 92.81 100 GLY A CA 1
ATOM 806 C C . GLY A 1 100 ? -17.991 -7.963 7.954 1.00 92.81 100 GLY A C 1
ATOM 807 O O . GLY A 1 100 ? -17.295 -7.069 7.468 1.00 92.81 100 GLY A O 1
ATOM 808 N N . PRO A 1 101 ? -19.067 -7.670 8.712 1.00 91.88 101 PRO A N 1
ATOM 809 C CA . PRO A 1 101 ? -19.543 -6.299 8.941 1.00 91.88 101 PRO A CA 1
ATOM 810 C C . PRO A 1 101 ? -18.538 -5.360 9.624 1.00 91.88 101 PRO A C 1
ATOM 812 O O . PRO A 1 101 ? -18.703 -4.145 9.580 1.00 91.88 101 PRO A O 1
ATOM 815 N N . ARG A 1 102 ? -17.499 -5.900 10.275 1.00 89.50 102 ARG A N 1
ATOM 816 C CA . ARG A 1 102 ? -16.448 -5.094 10.921 1.00 89.50 102 ARG A CA 1
ATOM 817 C C . ARG A 1 102 ? -15.413 -4.566 9.929 1.00 89.50 102 ARG A C 1
ATOM 819 O O . ARG A 1 102 ? -14.567 -3.763 10.319 1.00 89.50 102 ARG A O 1
ATOM 826 N N . TRP A 1 103 ? -15.432 -5.033 8.681 1.00 90.31 103 TRP A N 1
ATOM 827 C CA . TRP A 1 103 ? -14.511 -4.559 7.662 1.00 90.31 103 TRP A CA 1
ATOM 828 C C . TRP A 1 103 ? -14.862 -3.137 7.224 1.00 90.31 103 TRP A C 1
ATOM 830 O O . TRP A 1 103 ? -15.946 -2.873 6.708 1.00 90.31 103 TRP A O 1
ATOM 840 N N . HIS A 1 104 ? -13.911 -2.222 7.370 1.00 89.56 104 HIS A N 1
ATOM 841 C CA . HIS A 1 104 ? -14.028 -0.864 6.859 1.00 89.56 104 HIS A CA 1
ATOM 842 C C . HIS A 1 104 ? -13.284 -0.745 5.532 1.00 89.56 104 HIS A C 1
ATOM 844 O O . HIS A 1 104 ? -12.062 -0.606 5.513 1.00 89.56 104 HIS A O 1
ATOM 850 N N . ASP A 1 105 ? -14.011 -0.770 4.416 1.00 87.25 105 ASP A N 1
ATOM 851 C CA . ASP A 1 105 ? -13.380 -0.660 3.104 1.00 87.25 105 ASP A CA 1
ATOM 852 C C . ASP A 1 105 ? -12.921 0.778 2.820 1.00 87.25 105 ASP A C 1
ATOM 854 O O . ASP A 1 105 ? -13.711 1.673 2.518 1.00 87.25 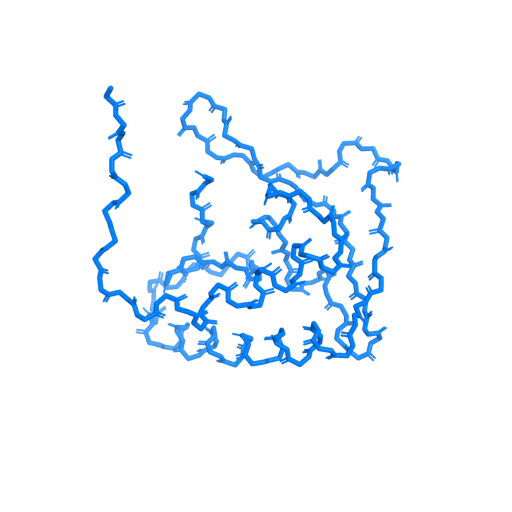105 ASP A O 1
ATOM 858 N N . LYS A 1 106 ? -11.615 1.007 2.965 1.00 87.50 106 LYS A N 1
ATOM 859 C CA . LYS A 1 106 ? -10.944 2.273 2.637 1.00 87.50 106 LYS A CA 1
ATOM 860 C C . LYS A 1 106 ? -9.970 2.146 1.465 1.00 87.50 106 LYS A C 1
ATOM 862 O O . LYS A 1 106 ? -9.212 3.087 1.206 1.00 87.50 106 LYS A O 1
ATOM 867 N N . ASP A 1 107 ? -9.999 1.008 0.769 1.00 91.31 107 ASP A N 1
ATOM 868 C CA . ASP A 1 107 ? -9.146 0.697 -0.382 1.00 91.31 107 ASP A CA 1
ATOM 869 C C . ASP A 1 107 ? -7.632 0.668 -0.075 1.00 91.31 107 ASP A C 1
ATOM 871 O O . ASP A 1 107 ? -6.810 0.746 -0.984 1.00 91.31 107 ASP A O 1
ATOM 875 N N . PHE A 1 108 ? -7.222 0.573 1.196 1.00 92.00 108 PHE A N 1
ATOM 876 C CA . PHE A 1 108 ? -5.801 0.508 1.554 1.00 92.00 108 PHE A CA 1
ATOM 877 C C . PHE A 1 108 ? -5.167 -0.808 1.103 1.00 92.00 108 PHE A C 1
ATOM 879 O O . PHE A 1 108 ? -5.754 -1.880 1.264 1.00 92.00 108 PHE A O 1
ATOM 886 N N . VAL A 1 109 ? -3.932 -0.722 0.601 1.00 93.69 109 VAL A N 1
ATOM 887 C CA . VAL A 1 109 ? -3.117 -1.905 0.307 1.00 93.69 109 VAL A CA 1
ATOM 888 C C . VAL A 1 109 ? -2.722 -2.581 1.610 1.00 93.69 109 VAL A C 1
ATOM 890 O O . VAL A 1 109 ? -2.895 -3.782 1.726 1.00 93.69 109 VAL A O 1
ATOM 893 N N . PHE A 1 110 ? -2.282 -1.831 2.622 1.00 91.62 110 PHE A N 1
ATOM 894 C CA . PHE A 1 110 ? -1.833 -2.384 3.905 1.00 91.62 110 PHE A CA 1
ATOM 895 C C . PHE A 1 110 ? -2.733 -1.933 5.070 1.00 91.62 110 PHE A C 1
ATOM 897 O O . PHE A 1 110 ? -2.341 -1.058 5.841 1.00 91.62 110 PHE A O 1
ATOM 904 N N . PRO A 1 111 ? -3.958 -2.474 5.212 1.00 89.56 111 PRO A N 1
ATOM 905 C CA . PRO A 1 111 ? -4.818 -2.130 6.336 1.00 89.56 111 PRO A CA 1
ATOM 906 C C . PRO A 1 111 ? -4.508 -2.948 7.602 1.00 89.56 111 PRO A C 1
ATOM 908 O O . PRO A 1 111 ? -3.824 -3.975 7.589 1.00 89.56 111 PRO A O 1
ATOM 911 N N . THR A 1 112 ? -5.117 -2.558 8.718 1.00 84.38 112 THR A N 1
ATOM 912 C CA . THR A 1 112 ? -5.325 -3.433 9.880 1.00 84.38 112 THR A CA 1
ATOM 913 C C . THR A 1 112 ? -6.253 -4.599 9.522 1.00 84.38 112 THR A C 1
ATOM 915 O O . THR A 1 112 ? -6.827 -4.644 8.434 1.00 84.38 112 THR A O 1
ATOM 918 N N . THR A 1 113 ? -6.423 -5.563 10.425 1.00 79.94 113 THR A N 1
ATOM 919 C CA . THR A 1 113 ? -7.292 -6.742 10.213 1.00 79.94 113 THR A CA 1
ATOM 920 C C . THR A 1 113 ? -8.779 -6.396 10.053 1.00 79.94 113 THR A C 1
ATOM 922 O O . THR A 1 113 ? -9.585 -7.258 9.724 1.00 79.94 113 THR A O 1
ATOM 925 N N . VAL A 1 114 ? -9.150 -5.128 10.261 1.00 81.12 114 VAL A N 1
ATOM 926 C CA . VAL A 1 114 ? -10.512 -4.592 10.108 1.00 81.12 114 VAL A CA 1
ATOM 927 C C . VAL A 1 114 ? -10.609 -3.517 9.015 1.00 81.12 114 VAL A C 1
ATOM 929 O O . VAL A 1 114 ? -11.573 -2.757 8.980 1.00 81.12 114 VAL A O 1
ATOM 932 N N . GLY A 1 115 ? -9.609 -3.387 8.138 1.00 75.31 115 GLY A N 1
ATOM 933 C CA . GLY A 1 115 ? -9.656 -2.437 7.015 1.00 75.31 115 GLY A CA 1
ATOM 934 C C . GLY A 1 115 ? -9.265 -0.988 7.359 1.00 75.31 115 GLY A C 1
ATOM 935 O O . GLY A 1 115 ? -9.287 -0.110 6.496 1.00 75.31 115 GLY A O 1
ATOM 936 N N . LYS A 1 116 ? -8.876 -0.701 8.609 1.00 80.81 116 LYS A N 1
ATOM 937 C CA . LYS A 1 116 ? -8.426 0.643 9.021 1.00 80.81 116 LYS A CA 1
ATOM 938 C C . LYS A 1 116 ? -6.957 0.875 8.649 1.00 80.81 116 LYS A C 1
ATOM 940 O O . LYS A 1 116 ? -6.245 -0.053 8.287 1.00 80.81 116 LYS A O 1
ATOM 945 N N . LEU A 1 117 ? -6.514 2.126 8.727 1.00 75.38 117 LEU A N 1
ATOM 946 C CA . LEU A 1 117 ? -5.118 2.499 8.506 1.00 75.38 117 LEU A CA 1
ATOM 947 C C . LEU A 1 117 ? -4.224 1.891 9.603 1.00 75.38 117 LEU A C 1
ATOM 949 O O . LEU A 1 117 ? -4.638 1.865 10.762 1.00 75.38 117 LEU A O 1
ATOM 953 N N . LEU A 1 118 ? -3.038 1.397 9.234 1.00 69.69 118 LEU A N 1
ATOM 954 C CA . LEU A 1 118 ? -2.003 1.015 10.201 1.00 69.69 118 LEU A CA 1
ATOM 955 C C . LEU A 1 118 ? -1.516 2.262 10.952 1.00 69.69 118 LEU A C 1
ATOM 957 O O . LEU A 1 118 ? -1.302 3.302 10.328 1.00 69.69 118 LEU A O 1
ATOM 961 N N . ASP A 1 119 ? -1.355 2.150 12.268 1.00 61.66 119 ASP A N 1
ATOM 962 C CA . ASP A 1 119 ? -0.745 3.209 13.078 1.00 61.66 119 ASP A CA 1
ATOM 963 C C . ASP A 1 119 ? 0.745 3.356 12.687 1.0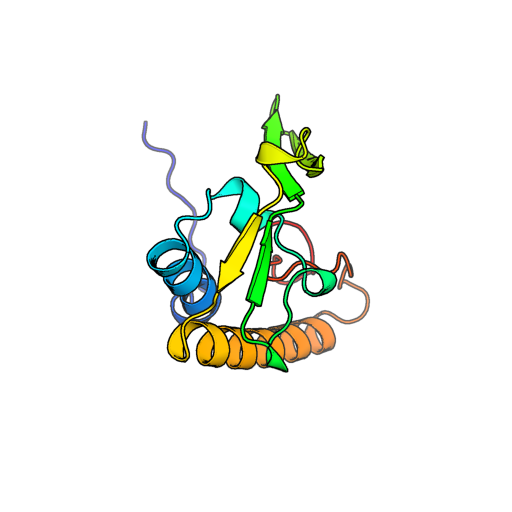0 61.66 119 ASP A C 1
ATOM 965 O O . ASP A 1 119 ? 1.407 2.317 12.556 1.00 61.66 119 ASP A O 1
ATOM 969 N N . PRO A 1 120 ? 1.248 4.575 12.394 1.00 52.62 120 PRO A N 1
ATOM 970 C CA . PRO A 1 120 ? 2.656 4.842 12.089 1.00 52.62 120 PRO A CA 1
ATOM 971 C C . PRO A 1 120 ? 3.656 4.424 13.168 1.00 52.62 120 PRO A C 1
ATOM 973 O O . PRO A 1 120 ? 3.362 4.592 14.368 1.00 52.62 120 PRO A O 1
#

Radius of gyration: 14.64 Å; Cα contacts (8 Å, |Δi|>4): 166; chains: 1; bounding box: 33×34×45 Å

Nearest PDB structures (foldseek):
  3nkh-assembly1_A  TM=8.057E-01  e=8.075E-07  Staphylococcus aureus subsp. aureus USA300_TCH1516
  6emy-assembly1_A  TM=8.075E-01  e=6.453E-06  Enterococcus faecalis
  6en1-assembly1_A  TM=7.657E-01  e=5.667E-06  Enterococcus faecalis
  6en0-assembly1_B  TM=7.637E-01  e=7.842E-06  Enterococcus faecalis
  6en2-assembly1_B  TM=7.505E-01  e=1.407E-05  Enterococcus faecalis